Protein AF-A0A6J4IZK4-F1 (afdb_monomer)

Secondary structure (DSSP, 8-state):
-TTS--EEEEESS-TT--SSGGGHHHHHHHHTTEEEEESS-TT----TTHHHHHHHHHHHT-S----

pLDDT: mean 96.74, std 3.29, range [76.0, 98.56]

Solvent-accessible surface area (backbone atoms only — not comparable to full-atom values): 4144 Å² total; per-residue (Å²): 114,97,83,74,67,73,47,76,46,75,40,41,12,4,76,81,40,61,77,61,6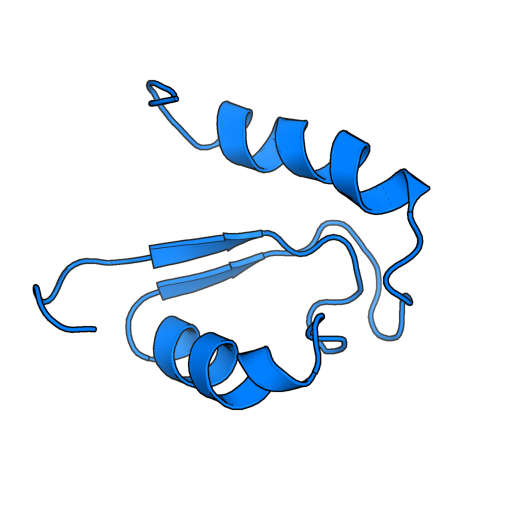6,88,44,43,68,56,55,56,56,32,50,78,50,41,38,78,43,48,94,44,59,78,77,32,67,74,46,80,74,31,50,70,62,41,45,57,54,60,54,70,75,43,98,70,82,90,133

InterPro domains:
  IPR003488 DNA recombination-mediator protein A [PTHR43022] (2-67)
  IPR057666 Smf/DprA, SLOG domain [PF02481] (2-67)

Mean predicted aligned error: 2.37 Å

Foldseek 3Di:
DVPLAADEAEDLFALQADPPPVC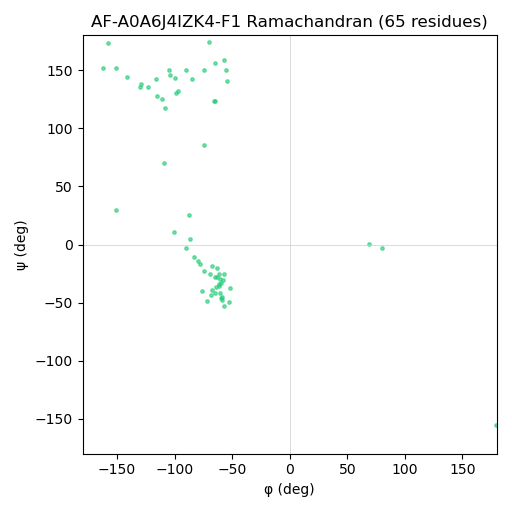PVVQVVNVVRYYYHYPDHPPGYNDPVSPVVRVCVVCVVDPDDDD

Organism: NCBI:txid1672391

Radius of gyration: 12.11 Å; Cα contacts (8 Å, |Δi|>4): 90; chains: 1; bounding box: 25×28×31 Å

Sequence (67 aa):
MKAGGRTLAVLGSGVDQIYPTANRRLGEAITGQGALVSEYPLGTMPIPANFPARNRIISGLALGVLV

Structure (mmCIF, N/CA/C/O backbone):
data_AF-A0A6J4IZK4-F1
#
_entry.id   AF-A0A6J4IZK4-F1
#
loop_
_atom_site.group_PDB
_atom_site.id
_atom_site.type_symbol
_atom_site.label_atom_id
_atom_site.label_alt_id
_atom_site.label_comp_id
_atom_site.label_asym_id
_atom_site.label_entity_id
_atom_site.label_seq_id
_atom_site.pdbx_PDB_ins_code
_atom_site.Cartn_x
_atom_site.Cartn_y
_atom_site.Cartn_z
_atom_site.occupancy
_atom_site.B_iso_or_equiv
_atom_site.auth_seq_id
_atom_site.auth_comp_id
_atom_site.auth_asym_id
_atom_site.auth_atom_id
_atom_site.pdbx_PDB_model_num
ATOM 1 N N . MET A 1 1 ? -9.938 -7.483 12.299 1.00 76.00 1 MET A N 1
ATOM 2 C CA . MET A 1 1 ? -8.906 -6.613 12.917 1.00 76.00 1 MET A CA 1
ATOM 3 C C . MET A 1 1 ? -9.277 -6.290 14.357 1.00 76.00 1 MET A C 1
ATOM 5 O O . MET A 1 1 ? -10.459 -6.190 14.653 1.00 76.00 1 MET A O 1
ATOM 9 N N . LYS A 1 2 ? -8.289 -6.143 15.251 1.00 85.25 2 LYS A N 1
ATOM 10 C CA . LYS A 1 2 ? -8.498 -6.189 16.714 1.00 85.25 2 LYS A CA 1
ATOM 11 C C . LYS A 1 2 ? -9.384 -5.072 17.286 1.00 85.25 2 LYS A C 1
ATOM 13 O O . LYS A 1 2 ? -10.145 -5.338 18.200 1.00 85.25 2 LYS A O 1
ATOM 18 N N . ALA A 1 3 ? -9.300 -3.856 16.746 1.00 92.31 3 ALA A N 1
ATOM 19 C CA . ALA A 1 3 ? -10.016 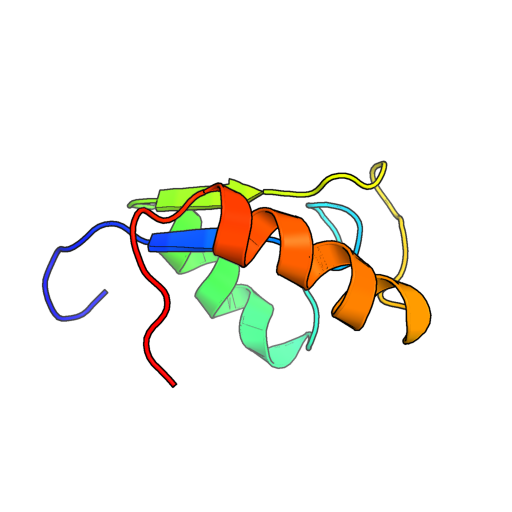-2.686 17.266 1.00 92.31 3 ALA A CA 1
ATOM 20 C C . ALA A 1 3 ? -11.293 -2.324 16.476 1.00 92.31 3 ALA A C 1
ATOM 22 O O . ALA A 1 3 ? -11.813 -1.227 16.628 1.00 92.31 3 ALA A O 1
ATOM 23 N N . GLY A 1 4 ? -11.765 -3.190 15.567 1.00 91.12 4 GLY A N 1
ATOM 24 C CA . GLY A 1 4 ? -12.984 -2.940 14.775 1.00 91.12 4 GLY A CA 1
ATOM 25 C C . GLY A 1 4 ? -12.900 -1.817 13.724 1.00 91.12 4 GLY A C 1
ATOM 26 O O . GLY A 1 4 ? -13.874 -1.578 13.021 1.00 91.12 4 GLY A O 1
ATOM 27 N N . GLY A 1 5 ? -11.754 -1.144 13.580 1.00 93.75 5 GLY A N 1
ATOM 28 C C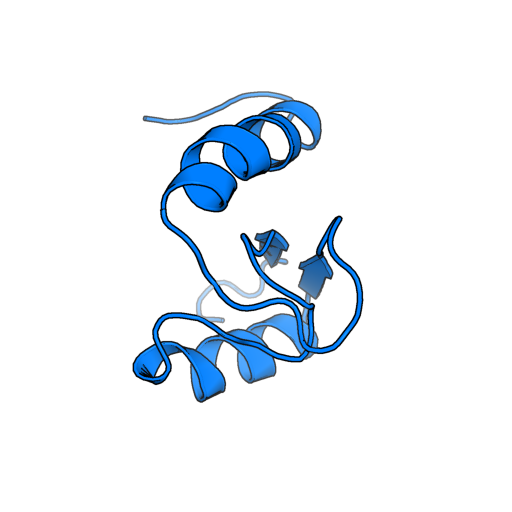A . GLY A 1 5 ? -11.556 -0.075 12.593 1.00 93.75 5 GLY A CA 1
ATOM 29 C C . GLY A 1 5 ? -11.512 -0.554 11.136 1.00 93.75 5 GLY A C 1
ATOM 30 O O . GLY A 1 5 ? -11.499 -1.751 10.858 1.00 93.75 5 GLY A O 1
ATOM 31 N N . ARG A 1 6 ? -11.446 0.389 10.190 1.00 95.75 6 ARG A N 1
ATOM 32 C CA . ARG A 1 6 ? -11.258 0.104 8.755 1.00 95.75 6 ARG A CA 1
ATOM 33 C C . ARG A 1 6 ? -9.797 0.297 8.356 1.00 95.75 6 ARG A C 1
ATOM 35 O O . ARG A 1 6 ? -9.155 1.226 8.837 1.00 95.75 6 ARG A O 1
ATOM 42 N N . THR A 1 7 ? -9.291 -0.540 7.452 1.00 97.06 7 THR A N 1
ATOM 43 C CA . THR A 1 7 ? -7.926 -0.420 6.911 1.00 97.06 7 THR A CA 1
ATOM 44 C C . THR A 1 7 ? -7.956 -0.478 5.396 1.00 97.06 7 THR A C 1
ATOM 46 O O . THR A 1 7 ? -8.631 -1.319 4.811 1.00 97.06 7 THR A O 1
ATOM 49 N N . LEU A 1 8 ? -7.200 0.413 4.763 1.00 97.94 8 LEU A N 1
ATOM 50 C CA . LEU A 1 8 ? -6.920 0.363 3.338 1.00 97.94 8 LEU A CA 1
ATOM 51 C C . LEU A 1 8 ? -5.443 0.011 3.168 1.00 97.94 8 LEU A C 1
ATOM 53 O O . LEU A 1 8 ? -4.582 0.688 3.729 1.00 97.94 8 LEU A O 1
ATOM 57 N N . ALA A 1 9 ? -5.153 -1.042 2.411 1.00 98.19 9 ALA A N 1
ATOM 58 C CA . ALA A 1 9 ? -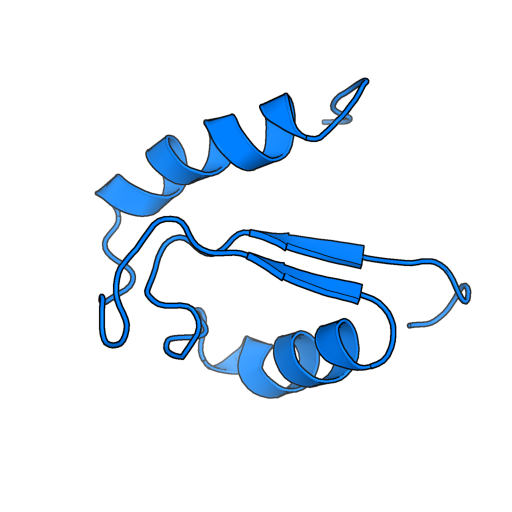3.789 -1.406 2.052 1.00 98.19 9 ALA A CA 1
ATOM 59 C C . ALA A 1 9 ? -3.559 -1.109 0.575 1.00 98.19 9 ALA A C 1
ATOM 61 O O . ALA A 1 9 ? -4.199 -1.684 -0.299 1.00 98.19 9 ALA A O 1
ATOM 62 N N . VAL A 1 10 ? -2.624 -0.210 0.297 1.00 98.56 10 VAL A N 1
ATOM 63 C CA . VAL A 1 10 ? -2.200 0.083 -1.072 1.00 98.56 10 VAL A CA 1
ATOM 64 C C . VAL A 1 10 ? -1.121 -0.940 -1.467 1.00 98.56 10 VAL A C 1
ATOM 66 O O . VAL A 1 10 ? -0.316 -1.293 -0.616 1.00 98.56 10 VAL A O 1
ATOM 69 N N . LEU A 1 11 ? -1.046 -1.438 -2.697 1.00 98.44 11 LEU A N 1
ATOM 70 C CA . LEU A 1 11 ? -0.082 -2.467 -3.119 1.00 98.44 11 LEU A CA 1
ATOM 71 C C . LEU A 1 11 ? 0.886 -1.931 -4.179 1.00 98.44 11 LEU A C 1
ATOM 73 O O . LEU A 1 11 ? 0.501 -1.146 -5.040 1.00 98.44 11 LEU A O 1
ATOM 77 N N . GLY A 1 12 ? 2.153 -2.354 -4.103 1.00 98.19 12 GLY A N 1
ATOM 78 C CA . GLY A 1 12 ? 3.200 -2.055 -5.096 1.00 98.19 12 GLY A CA 1
ATOM 79 C C . GLY A 1 12 ? 3.238 -3.066 -6.251 1.00 98.19 12 GLY A C 1
ATOM 80 O O . GLY A 1 12 ? 4.289 -3.329 -6.826 1.00 98.19 12 GLY A O 1
ATOM 81 N N . SER A 1 13 ? 2.113 -3.712 -6.516 1.00 98.44 13 SER A N 1
ATOM 82 C CA . SER A 1 13 ? 1.932 -4.858 -7.409 1.00 98.44 13 SER A CA 1
ATOM 83 C C . SER A 1 13 ? 0.463 -4.915 -7.826 1.00 98.44 13 SER A C 1
ATOM 85 O O . SER A 1 13 ? -0.348 -4.151 -7.298 1.00 98.44 13 SER A O 1
ATOM 87 N N . GLY A 1 14 ? 0.095 -5.801 -8.753 1.00 98.38 14 GLY A N 1
ATOM 88 C CA . GLY A 1 14 ? -1.310 -6.041 -9.094 1.00 98.38 14 GLY A CA 1
ATOM 89 C C . GLY A 1 14 ? -2.118 -6.406 -7.845 1.00 98.38 14 GLY A C 1
ATOM 90 O O . GLY A 1 14 ? -1.572 -6.965 -6.890 1.00 98.38 14 GLY A O 1
ATOM 91 N N . VAL A 1 15 ? -3.415 -6.082 -7.815 1.00 97.62 15 VAL A N 1
ATOM 92 C CA . VAL A 1 15 ? -4.246 -6.341 -6.619 1.00 97.62 15 VAL A CA 1
ATOM 93 C C . VAL A 1 15 ? -4.368 -7.840 -6.283 1.00 97.62 15 VAL A C 1
ATOM 95 O O . VAL A 1 15 ? -4.622 -8.208 -5.140 1.00 97.62 15 VAL A O 1
ATOM 98 N N . ASP A 1 16 ? -4.107 -8.703 -7.264 1.00 97.19 16 ASP A N 1
ATOM 99 C CA . ASP A 1 16 ? -4.010 -10.163 -7.174 1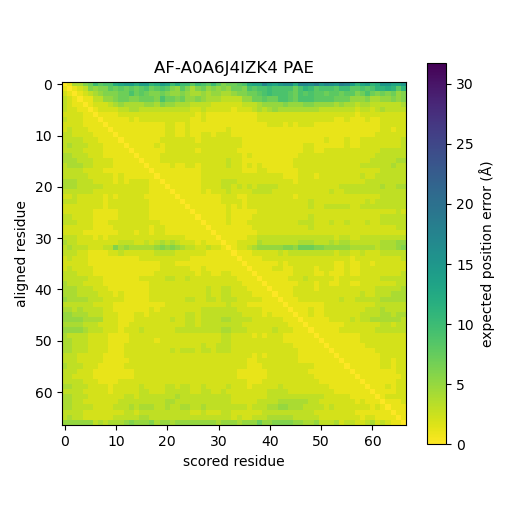.00 97.19 16 ASP A CA 1
ATOM 100 C C . ASP A 1 16 ? -2.627 -10.677 -6.707 1.00 97.19 16 ASP A C 1
ATOM 102 O O . ASP A 1 16 ? -2.480 -11.853 -6.364 1.00 97.19 16 ASP A O 1
ATOM 106 N N . GLN A 1 17 ? -1.614 -9.808 -6.641 1.00 97.69 17 GLN A N 1
ATOM 107 C CA . GLN A 1 17 ? -0.219 -10.140 -6.331 1.00 97.69 17 GLN A CA 1
ATOM 108 C C . GLN A 1 17 ? 0.198 -9.620 -4.947 1.00 97.69 17 GLN A C 1
ATOM 110 O O . GLN A 1 17 ? 0.994 -8.688 -4.821 1.00 97.69 17 GLN A O 1
ATOM 115 N N . ILE A 1 18 ? -0.330 -10.219 -3.873 1.00 97.81 18 ILE A N 1
ATOM 116 C CA . ILE A 1 18 ? 0.004 -9.813 -2.495 1.00 97.81 18 ILE A CA 1
ATOM 117 C C . ILE A 1 18 ? 1.478 -10.110 -2.176 1.00 97.81 18 ILE A C 1
ATOM 119 O O . ILE A 1 18 ? 1.919 -11.261 -2.221 1.00 97.81 18 ILE A O 1
ATOM 123 N N . TYR A 1 19 ? 2.212 -9.070 -1.770 1.00 97.38 19 TYR A N 1
ATOM 124 C CA . TYR A 1 19 ? 3.605 -9.157 -1.342 1.00 97.38 19 TYR A CA 1
ATOM 125 C C . TYR A 1 19 ? 3.839 -8.474 0.019 1.00 97.38 19 TYR A C 1
ATOM 127 O O . TYR A 1 19 ? 3.343 -7.366 0.238 1.00 97.38 19 TYR A O 1
ATOM 135 N N . PRO A 1 20 ? 4.630 -9.086 0.921 1.00 97.56 20 PRO A N 1
ATOM 136 C CA . PRO A 1 20 ? 5.170 -10.445 0.822 1.00 97.56 20 PRO A CA 1
ATOM 137 C C . PRO A 1 20 ? 4.057 -11.502 0.857 1.00 97.56 20 PRO A C 1
ATOM 139 O O . PRO A 1 20 ? 2.978 -11.267 1.397 1.00 97.56 20 PRO A O 1
ATOM 142 N N . THR A 1 21 ? 4.326 -12.690 0.311 1.00 96.62 21 THR A N 1
ATOM 143 C CA . THR A 1 21 ? 3.347 -13.793 0.228 1.00 96.62 21 THR A CA 1
ATOM 144 C C . THR A 1 21 ? 2.804 -14.214 1.596 1.00 96.62 21 THR A C 1
ATOM 146 O O . THR A 1 21 ? 1.636 -14.586 1.711 1.00 96.62 21 THR A O 1
ATOM 149 N N . ALA A 1 22 ? 3.615 -14.077 2.651 1.00 98.12 22 ALA A N 1
ATOM 150 C CA . ALA A 1 22 ? 3.213 -14.300 4.040 1.00 98.12 22 ALA A CA 1
ATOM 151 C C . ALA A 1 22 ? 2.013 -13.434 4.479 1.00 98.12 22 ALA A C 1
ATOM 153 O O . ALA A 1 22 ? 1.246 -13.841 5.350 1.00 98.12 22 ALA A O 1
ATOM 154 N N . ASN A 1 23 ? 1.793 -12.280 3.837 1.00 98.12 23 ASN A N 1
ATOM 155 C CA . ASN A 1 23 ? 0.686 -11.375 4.142 1.00 98.12 23 ASN A CA 1
ATOM 156 C C . ASN A 1 23 ? -0.616 -11.716 3.405 1.00 98.12 23 ASN A C 1
ATOM 158 O O . ASN A 1 23 ? -1.585 -10.976 3.557 1.00 98.12 23 ASN A O 1
ATOM 162 N N . ARG A 1 24 ? -0.702 -12.818 2.644 1.00 97.12 24 ARG A N 1
ATOM 163 C CA . ARG A 1 24 ? -1.932 -13.184 1.911 1.00 97.12 24 ARG A CA 1
ATOM 164 C C . ARG A 1 24 ? -3.166 -13.229 2.822 1.00 97.12 24 ARG A C 1
ATOM 166 O O . ARG A 1 24 ? -4.143 -12.539 2.549 1.00 97.12 24 ARG A O 1
ATOM 173 N N . ARG A 1 25 ? -3.072 -13.924 3.962 1.00 97.00 25 ARG A N 1
ATOM 174 C CA . ARG A 1 25 ? -4.161 -13.990 4.959 1.00 97.00 25 ARG A CA 1
ATOM 175 C C . ARG A 1 25 ? -4.521 -12.622 5.538 1.00 97.00 25 ARG A C 1
ATOM 177 O O . ARG A 1 25 ? -5.682 -12.360 5.831 1.00 97.00 25 ARG A O 1
ATOM 184 N N . LEU A 1 26 ? -3.530 -11.747 5.722 1.00 97.12 26 LEU A N 1
ATOM 185 C CA . LEU A 1 26 ? -3.769 -10.383 6.191 1.00 97.12 26 LEU A CA 1
ATOM 186 C C . LEU A 1 26 ? -4.510 -9.562 5.130 1.00 97.12 26 LEU A C 1
ATOM 188 O O . LEU A 1 26 ? -5.452 -8.857 5.472 1.00 97.12 26 LEU A O 1
ATOM 192 N N . GLY A 1 27 ? -4.118 -9.674 3.859 1.00 97.00 27 GLY A N 1
ATOM 193 C CA . GLY A 1 27 ? -4.801 -9.007 2.751 1.00 97.00 27 GLY A CA 1
ATOM 194 C C . GLY A 1 27 ? -6.265 -9.430 2.643 1.00 97.00 27 GLY A C 1
ATOM 195 O O . GLY A 1 27 ? -7.145 -8.574 2.589 1.00 97.00 27 GLY A O 1
ATOM 196 N N . GLU A 1 28 ? -6.538 -10.733 2.729 1.00 95.19 28 GLU A N 1
ATOM 197 C CA . GLU A 1 28 ? -7.903 -11.275 2.791 1.00 95.19 28 GLU A CA 1
ATOM 198 C C . GLU A 1 28 ? -8.670 -10.713 3.999 1.00 95.19 28 GLU A C 1
ATOM 200 O O . GLU A 1 28 ? -9.771 -10.183 3.847 1.00 95.19 28 GLU A O 1
ATOM 205 N N . ALA A 1 29 ? -8.067 -10.717 5.192 1.00 95.88 29 ALA A N 1
ATOM 206 C CA . ALA A 1 29 ? -8.695 -10.159 6.390 1.00 95.88 29 ALA A CA 1
ATOM 207 C C . ALA A 1 29 ? -9.004 -8.653 6.270 1.00 95.88 29 ALA A C 1
ATOM 209 O O . ALA A 1 29 ? -10.005 -8.188 6.817 1.00 95.88 29 ALA A O 1
ATOM 210 N N . ILE A 1 30 ? -8.171 -7.886 5.557 1.00 97.44 30 ILE A N 1
ATOM 211 C CA . ILE A 1 30 ? -8.410 -6.462 5.289 1.00 97.44 30 ILE A CA 1
ATOM 212 C C . ILE A 1 30 ? -9.652 -6.280 4.413 1.00 97.44 30 ILE A C 1
ATOM 214 O O . ILE A 1 30 ? -10.464 -5.411 4.723 1.00 97.44 30 ILE A O 1
ATOM 218 N N . THR A 1 31 ? -9.855 -7.108 3.380 1.00 95.75 31 THR A N 1
ATOM 219 C CA . THR A 1 31 ? -11.042 -6.998 2.504 1.00 95.75 31 THR A CA 1
ATOM 220 C C . THR A 1 31 ? -12.369 -7.199 3.237 1.00 95.75 31 THR A C 1
ATOM 222 O O . THR A 1 31 ? -13.374 -6.627 2.831 1.00 95.75 31 THR A O 1
ATOM 225 N N . GLY A 1 32 ? -12.380 -7.922 4.363 1.00 94.69 32 GLY A N 1
ATOM 226 C CA . GLY A 1 32 ? -13.588 -8.096 5.176 1.00 94.69 32 GLY A CA 1
ATOM 227 C C . GLY A 1 32 ? -14.079 -6.820 5.875 1.00 94.69 32 GLY A C 1
ATOM 228 O O . GLY A 1 32 ? -15.223 -6.765 6.312 1.00 94.69 32 GLY A O 1
ATOM 229 N N . GLN A 1 33 ? -13.233 -5.794 6.012 1.00 93.81 33 GLN A N 1
ATOM 230 C CA . GLN A 1 33 ? -13.564 -4.559 6.740 1.00 93.81 33 GLN A CA 1
ATOM 231 C C . GLN A 1 33 ? -12.809 -3.332 6.202 1.00 93.81 33 GLN A C 1
ATOM 233 O O . GLN A 1 33 ? -12.467 -2.405 6.941 1.00 93.81 33 GLN A O 1
ATOM 238 N N . GLY A 1 34 ? -12.492 -3.341 4.914 1.00 96.75 34 GLY A N 1
ATOM 239 C CA . GLY A 1 34 ? -11.512 -2.449 4.316 1.00 96.75 34 GLY A CA 1
ATOM 240 C C . GLY A 1 34 ? -11.354 -2.709 2.825 1.00 96.75 34 GLY A C 1
ATOM 241 O O . GLY A 1 34 ? -12.272 -3.211 2.182 1.00 96.75 34 GLY A O 1
ATOM 242 N N . ALA A 1 35 ? -10.195 -2.361 2.269 1.00 98.06 35 ALA A N 1
ATOM 243 C CA . ALA A 1 35 ? -9.921 -2.570 0.850 1.00 98.06 35 ALA A CA 1
ATOM 244 C C . ALA A 1 35 ? -8.432 -2.791 0.565 1.00 98.06 35 ALA A C 1
ATOM 246 O O . ALA A 1 35 ? -7.562 -2.262 1.264 1.00 98.06 35 ALA A O 1
ATOM 247 N N . LEU A 1 36 ? -8.160 -3.531 -0.511 1.00 98.38 36 LEU A N 1
ATOM 248 C CA . LEU A 1 36 ? -6.867 -3.537 -1.187 1.00 98.38 36 LEU A CA 1
ATOM 249 C C . LEU A 1 36 ? -6.950 -2.583 -2.381 1.00 98.38 36 LEU A C 1
ATOM 251 O O . LEU A 1 36 ? -7.911 -2.630 -3.145 1.00 98.38 36 LEU A O 1
ATOM 255 N N . VAL A 1 37 ? -5.955 -1.717 -2.530 1.00 98.31 37 VAL A N 1
ATOM 256 C CA . VAL A 1 37 ? -5.888 -0.708 -3.592 1.00 98.31 37 VAL A CA 1
ATOM 257 C C . VAL A 1 37 ? -4.600 -0.921 -4.370 1.00 98.31 37 VAL A C 1
ATOM 259 O O . VAL A 1 37 ? -3.543 -1.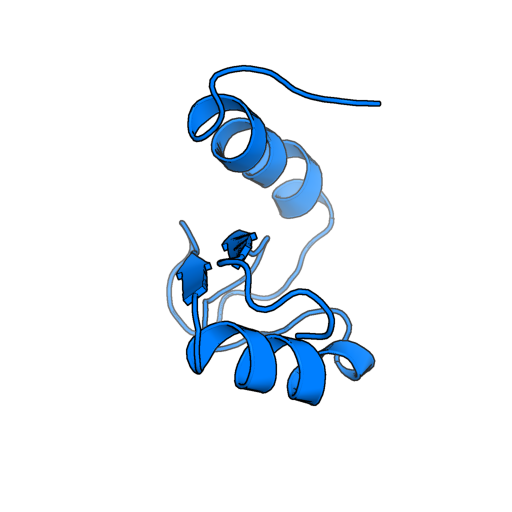096 -3.774 1.00 98.31 37 VAL A O 1
ATOM 262 N N . SER A 1 38 ? -4.659 -0.882 -5.694 1.00 98.25 38 SER A N 1
ATOM 263 C CA . SER A 1 38 ? -3.466 -0.898 -6.534 1.00 98.25 38 SER A CA 1
ATOM 264 C C . SER A 1 38 ? -3.641 0.034 -7.725 1.00 98.25 38 SER A C 1
ATOM 266 O O . SER A 1 38 ? -4.740 0.161 -8.259 1.00 98.25 38 SER A O 1
ATOM 268 N N . GLU A 1 39 ? -2.550 0.684 -8.124 1.00 97.94 39 GLU A N 1
ATOM 269 C CA . GLU A 1 39 ? -2.447 1.453 -9.370 1.00 97.94 39 GLU A CA 1
ATOM 270 C C . GLU A 1 39 ? -1.951 0.602 -10.553 1.00 97.94 39 GLU A C 1
ATOM 272 O O . GLU A 1 39 ? -1.842 1.103 -11.670 1.00 97.94 39 GLU A O 1
ATOM 277 N N . TYR A 1 40 ? -1.630 -0.673 -10.314 1.00 98.12 40 TYR A N 1
ATOM 278 C CA . TYR A 1 40 ? -1.019 -1.563 -11.294 1.00 98.12 40 TYR A CA 1
ATOM 279 C C . TYR A 1 40 ? -2.038 -2.563 -11.865 1.00 98.12 40 TYR A C 1
ATOM 281 O O . TYR A 1 40 ? -2.904 -3.046 -11.126 1.00 98.12 40 TYR A O 1
ATOM 289 N N . PRO A 1 41 ? -1.918 -2.940 -13.153 1.00 98.38 41 PRO A N 1
ATOM 290 C CA . PRO A 1 41 ? -2.731 -3.996 -13.751 1.00 98.38 41 PRO A CA 1
ATOM 291 C C . PRO A 1 41 ? -2.613 -5.338 -13.018 1.00 98.38 41 PRO A C 1
ATOM 293 O O . PRO A 1 41 ? -1.609 -5.613 -12.347 1.00 98.38 41 PRO A O 1
ATOM 296 N N . LEU A 1 42 ? -3.615 -6.202 -13.209 1.00 98.19 42 LEU A N 1
ATOM 297 C CA . LEU A 1 42 ? -3.586 -7.578 -12.709 1.00 98.19 42 LEU A CA 1
ATOM 298 C C . LEU A 1 42 ? -2.330 -8.318 -13.196 1.00 98.19 42 LEU A C 1
ATOM 300 O O . LEU A 1 42 ? -1.892 -8.130 -14.331 1.00 98.19 42 LEU A O 1
ATOM 304 N N . GLY A 1 43 ? -1.743 -9.138 -12.326 1.00 98.06 43 GLY A N 1
ATOM 305 C CA . GLY A 1 43 ? -0.514 -9.888 -12.598 1.00 98.06 43 GLY A CA 1
ATOM 306 C C . GLY A 1 43 ? 0.785 -9.084 -12.461 1.00 98.06 43 GLY A C 1
ATOM 307 O O . GLY A 1 43 ? 1.865 -9.661 -12.586 1.00 98.06 43 GLY A O 1
ATOM 308 N N . THR A 1 44 ? 0.729 -7.776 -12.180 1.00 98.44 44 THR A N 1
ATOM 309 C CA . THR A 1 44 ? 1.953 -6.971 -12.019 1.00 98.44 44 THR A CA 1
ATOM 310 C C . THR A 1 44 ? 2.754 -7.431 -10.803 1.00 98.44 44 THR A C 1
ATOM 312 O O . THR A 1 44 ? 2.259 -7.411 -9.676 1.00 98.44 44 THR A O 1
ATOM 315 N N . MET A 1 45 ? 4.016 -7.799 -11.017 1.00 98.25 45 MET A N 1
ATOM 316 C CA . MET A 1 45 ? 4.897 -8.298 -9.962 1.00 98.25 45 MET A CA 1
ATOM 317 C C . MET A 1 45 ? 5.398 -7.178 -9.026 1.00 98.25 45 MET A C 1
ATOM 31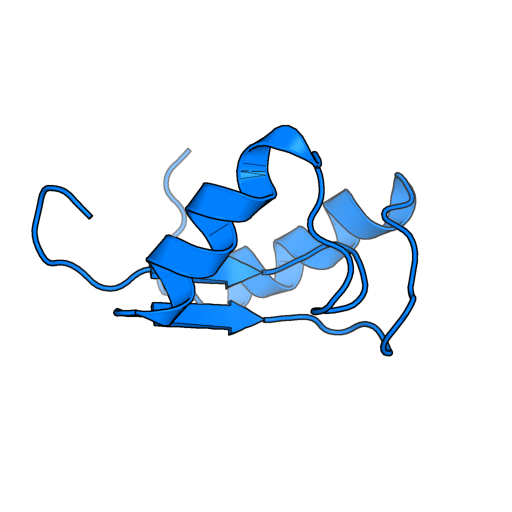9 O O . MET A 1 45 ? 5.579 -6.039 -9.462 1.00 98.25 45 MET A O 1
ATOM 323 N N . PRO A 1 46 ? 5.667 -7.487 -7.743 1.00 97.19 46 PRO A N 1
ATOM 324 C CA . PRO A 1 46 ? 6.184 -6.536 -6.757 1.00 97.19 46 PRO A CA 1
ATOM 325 C C . PRO A 1 46 ? 7.676 -6.237 -6.987 1.00 97.19 46 PRO A C 1
ATOM 327 O O . PRO A 1 46 ? 8.547 -6.859 -6.379 1.00 97.19 46 PRO A O 1
ATOM 330 N N . ILE A 1 47 ? 7.993 -5.285 -7.866 1.00 97.69 47 ILE A N 1
ATOM 331 C CA . ILE A 1 47 ? 9.383 -4.869 -8.120 1.00 97.69 47 ILE A CA 1
ATOM 332 C C . ILE A 1 47 ? 9.810 -3.712 -7.198 1.00 97.69 47 ILE A C 1
ATOM 334 O O . ILE A 1 47 ? 8.971 -2.880 -6.849 1.00 97.69 47 ILE A O 1
ATOM 338 N N . PRO A 1 48 ? 11.104 -3.591 -6.829 1.00 97.75 48 PRO A N 1
ATOM 339 C CA . PRO A 1 48 ? 11.587 -2.569 -5.891 1.00 97.75 48 PRO A CA 1
ATOM 340 C C . PRO A 1 48 ? 11.172 -1.130 -6.228 1.00 97.75 48 PRO A C 1
ATOM 342 O O . PRO A 1 48 ? 10.829 -0.363 -5.331 1.00 97.75 48 PRO A O 1
ATOM 345 N N . ALA A 1 49 ? 11.136 -0.774 -7.515 1.00 97.56 49 ALA A N 1
ATOM 346 C CA . ALA A 1 49 ? 10.753 0.563 -7.971 1.00 97.56 49 ALA A CA 1
ATOM 347 C C . ALA A 1 49 ? 9.296 0.937 -7.632 1.00 97.56 49 ALA A C 1
ATOM 349 O O . ALA A 1 49 ? 8.995 2.113 -7.418 1.00 97.56 49 ALA A O 1
ATOM 350 N N . ASN A 1 50 ? 8.400 -0.047 -7.512 1.00 98.06 50 ASN A N 1
ATOM 351 C CA . ASN A 1 50 ? 6.989 0.204 -7.224 1.00 98.06 50 ASN A CA 1
ATOM 352 C C . ASN A 1 50 ? 6.756 0.610 -5.761 1.00 98.06 50 ASN A C 1
ATOM 354 O O . ASN A 1 50 ? 5.748 1.243 -5.454 1.00 98.06 50 ASN A O 1
ATOM 358 N N . PHE A 1 51 ? 7.659 0.267 -4.834 1.00 97.31 51 PHE A N 1
ATOM 359 C CA . PHE A 1 51 ? 7.436 0.521 -3.407 1.00 97.31 51 PHE A CA 1
ATOM 360 C C . PHE A 1 51 ? 7.539 2.009 -3.049 1.00 97.31 51 PHE A C 1
ATOM 362 O O . PHE A 1 51 ? 6.595 2.508 -2.430 1.00 97.31 51 PHE A O 1
ATOM 369 N N . PRO A 1 52 ? 8.590 2.751 -3.465 1.00 97.94 52 PRO A N 1
ATOM 370 C CA . PRO A 1 52 ? 8.605 4.202 -3.310 1.00 97.94 52 PRO A CA 1
ATOM 371 C C . PRO A 1 52 ? 7.456 4.877 -4.066 1.00 97.94 52 PRO A C 1
ATOM 373 O O . PRO A 1 52 ? 6.804 5.757 -3.509 1.00 97.94 52 PRO A O 1
ATOM 376 N N . ALA A 1 53 ? 7.161 4.433 -5.297 1.00 97.50 53 ALA A N 1
ATOM 377 C CA . ALA A 1 53 ? 6.085 5.000 -6.112 1.00 97.50 53 ALA A CA 1
ATOM 378 C C . ALA A 1 53 ? 4.722 4.901 -5.410 1.00 97.50 53 ALA A C 1
ATOM 380 O O . ALA A 1 53 ? 4.000 5.891 -5.310 1.00 97.50 53 ALA A O 1
ATOM 381 N N . ARG A 1 54 ? 4.413 3.742 -4.821 1.00 98.19 54 ARG A N 1
ATOM 382 C CA . ARG A 1 54 ? 3.152 3.481 -4.122 1.00 98.19 54 ARG A CA 1
ATOM 383 C C . ARG A 1 54 ? 2.957 4.345 -2.873 1.00 98.19 54 ARG A C 1
ATOM 385 O O . ARG A 1 54 ? 1.818 4.653 -2.518 1.00 98.19 54 ARG A O 1
ATOM 392 N N . ASN A 1 55 ? 4.035 4.785 -2.216 1.00 97.62 55 ASN A N 1
ATOM 393 C CA . ASN A 1 55 ? 3.943 5.601 -0.999 1.00 97.62 55 ASN A CA 1
ATOM 394 C C . ASN A 1 55 ? 3.217 6.933 -1.230 1.00 97.62 55 ASN A C 1
ATOM 396 O O . ASN A 1 55 ? 2.522 7.394 -0.326 1.00 97.62 55 ASN A O 1
ATOM 400 N N . ARG A 1 56 ? 3.282 7.497 -2.446 1.00 98.06 56 ARG A N 1
ATOM 401 C CA . ARG A 1 56 ? 2.548 8.726 -2.801 1.00 98.06 56 ARG A CA 1
ATOM 402 C C . ARG A 1 56 ? 1.030 8.568 -2.654 1.00 98.06 56 ARG A C 1
ATOM 404 O O . ARG A 1 56 ? 0.343 9.522 -2.308 1.00 98.06 56 ARG A O 1
ATOM 411 N N . ILE A 1 57 ? 0.508 7.366 -2.911 1.00 98.25 57 ILE A N 1
ATOM 412 C CA . ILE A 1 57 ? -0.918 7.055 -2.777 1.00 98.25 57 ILE A CA 1
ATOM 413 C C . ILE A 1 57 ? -1.263 6.893 -1.296 1.00 98.25 57 ILE A C 1
ATOM 415 O O . ILE A 1 57 ? -2.287 7.403 -0.861 1.00 98.25 57 ILE A O 1
ATOM 419 N N . ILE A 1 58 ? -0.395 6.253 -0.502 1.00 98.25 58 ILE A N 1
ATOM 420 C CA . ILE A 1 58 ? -0.595 6.132 0.954 1.00 98.25 58 ILE A CA 1
ATOM 421 C C . ILE A 1 58 ? -0.725 7.519 1.585 1.00 98.25 58 ILE A C 1
ATOM 423 O O . ILE A 1 58 ? -1.703 7.784 2.280 1.00 98.25 58 ILE A O 1
ATOM 427 N N . SER A 1 59 ? 0.242 8.404 1.324 1.00 98.00 59 SER A N 1
ATOM 428 C CA . SER A 1 59 ? 0.232 9.758 1.877 1.00 98.00 59 SER A CA 1
ATOM 429 C C . SER A 1 59 ? -0.903 10.599 1.301 1.00 98.00 59 SER A C 1
ATOM 431 O O . SER A 1 59 ? -1.535 11.340 2.040 1.00 98.00 59 SER A O 1
ATOM 433 N N . GLY A 1 60 ? -1.193 10.467 0.003 1.00 98.06 60 GLY A N 1
ATOM 434 C CA . GLY A 1 60 ? -2.244 11.237 -0.666 1.00 98.06 60 GLY A CA 1
ATOM 435 C C . GLY A 1 60 ? -3.668 10.868 -0.237 1.00 98.06 60 GLY A C 1
ATOM 436 O O . GLY A 1 60 ? -4.561 11.704 -0.329 1.00 98.06 60 GLY A O 1
ATOM 437 N N . LEU A 1 61 ? -3.892 9.643 0.248 1.00 97.31 61 LEU A N 1
ATOM 438 C CA . LEU A 1 61 ? -5.185 9.216 0.795 1.00 97.31 61 LEU A CA 1
ATOM 439 C C . LEU A 1 61 ? -5.420 9.693 2.237 1.00 97.31 61 LEU A C 1
ATOM 441 O O . LEU A 1 61 ? -6.547 9.606 2.726 1.00 97.31 61 LEU A O 1
ATOM 445 N N . ALA A 1 62 ? -4.382 10.158 2.934 1.00 97.19 62 ALA A N 1
ATOM 446 C CA . ALA A 1 62 ? -4.455 10.534 4.338 1.00 97.19 62 ALA A CA 1
ATOM 447 C C . ALA A 1 62 ? -4.468 12.060 4.523 1.00 97.19 62 ALA A C 1
ATOM 449 O O . ALA A 1 62 ? -3.857 12.801 3.763 1.00 97.19 62 ALA A O 1
ATOM 450 N N . LEU A 1 63 ? -5.119 12.533 5.592 1.00 98.12 63 LEU A N 1
ATOM 451 C CA . LEU A 1 63 ? -5.017 13.934 6.035 1.00 98.12 63 LEU A CA 1
ATOM 452 C C . LEU A 1 63 ? -3.710 14.219 6.795 1.00 98.12 63 LEU A C 1
ATOM 454 O O . LEU A 1 63 ? -3.331 15.371 6.972 1.00 98.12 63 LEU A O 1
ATOM 458 N N . GLY A 1 64 ? -3.032 13.170 7.261 1.00 97.69 64 GLY A N 1
ATOM 459 C CA . GLY A 1 64 ? -1.766 13.248 7.976 1.00 97.69 64 GLY A CA 1
ATOM 460 C C . GLY A 1 64 ? -1.058 11.897 7.977 1.00 97.69 64 GLY A C 1
ATOM 461 O O . GLY A 1 64 ? -1.704 10.851 7.908 1.00 97.69 64 GLY A O 1
ATOM 462 N N . VAL A 1 65 ? 0.273 11.925 8.045 1.00 97.62 65 VAL A N 1
ATOM 463 C CA . VAL A 1 65 ? 1.130 10.733 8.081 1.00 97.62 65 VAL A CA 1
ATOM 464 C C . VAL A 1 65 ? 1.839 10.687 9.428 1.00 97.62 65 VAL A C 1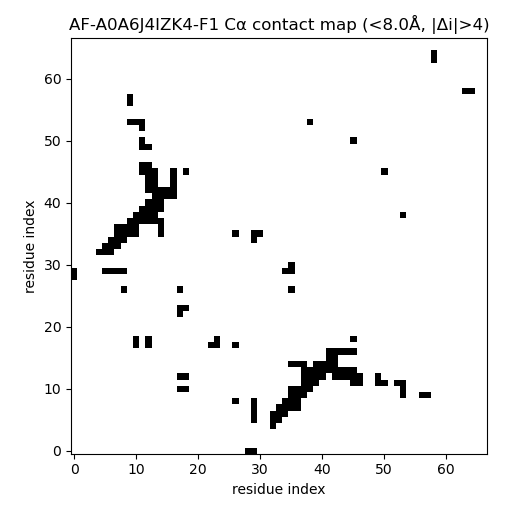
ATOM 466 O O . VAL A 1 65 ? 2.465 11.664 9.830 1.00 97.62 65 VAL A O 1
ATOM 469 N N . LEU A 1 66 ? 1.730 9.551 10.114 1.00 97.25 66 LEU A N 1
ATOM 470 C CA . LEU A 1 66 ? 2.460 9.266 11.346 1.00 97.25 66 LEU A CA 1
ATOM 471 C C . LEU A 1 66 ? 3.687 8.410 11.010 1.00 97.25 66 LEU A C 1
ATOM 473 O O . LEU A 1 66 ? 3.541 7.409 10.303 1.00 97.25 66 LEU A O 1
ATOM 477 N N . VAL A 1 67 ? 4.860 8.816 11.508 1.00 93.62 67 VAL A N 1
ATOM 478 C CA . VAL A 1 67 ? 6.153 8.124 11.350 1.00 93.62 67 VAL A CA 1
ATOM 479 C C . VAL A 1 67 ? 6.668 7.694 12.712 1.00 93.62 67 VAL A C 1
ATOM 481 O O . VAL A 1 67 ? 6.634 8.545 13.628 1.00 93.62 67 VAL A O 1
#

Nearest PDB structures (foldseek):
  3uqz-assembly1_A  TM=9.018E-01  e=1.321E-03  Streptococcus pneumoniae